Protein AF-A0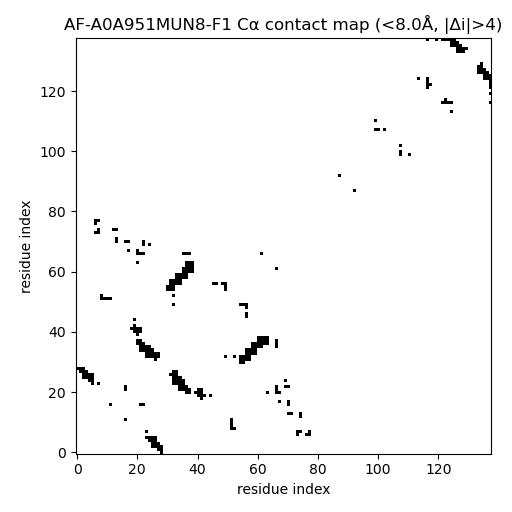A951MUN8-F1 (afdb_monomer)

Structure (mmCIF, N/CA/C/O backbone):
data_AF-A0A951MUN8-F1
#
_entry.id   AF-A0A951MUN8-F1
#
loop_
_atom_site.group_PDB
_atom_site.id
_atom_site.type_symbol
_atom_site.label_atom_id
_atom_site.label_alt_id
_atom_site.label_comp_id
_atom_site.label_asym_id
_atom_site.label_entity_id
_atom_site.label_seq_id
_atom_site.pdbx_PDB_ins_code
_atom_site.Cartn_x
_atom_site.Cartn_y
_atom_site.Cartn_z
_atom_site.occupancy
_atom_site.B_iso_or_equiv
_atom_site.auth_seq_id
_atom_site.auth_comp_id
_atom_site.auth_asym_id
_atom_site.auth_atom_id
_atom_site.pdbx_PDB_model_num
ATOM 1 N N . MET A 1 1 ? 2.718 -2.787 25.004 1.00 46.31 1 MET A N 1
ATOM 2 C CA . MET A 1 1 ? 1.721 -3.519 24.197 1.00 46.31 1 MET A CA 1
ATOM 3 C C . MET A 1 1 ? 2.191 -3.418 22.764 1.00 46.31 1 MET A C 1
ATOM 5 O O . MET A 1 1 ? 2.259 -2.310 22.251 1.00 46.31 1 MET A O 1
ATOM 9 N N . SER A 1 2 ? 2.679 -4.517 22.200 1.00 51.44 2 SER A N 1
ATOM 10 C CA . SER A 1 2 ? 3.397 -4.503 20.924 1.00 51.44 2 SER A CA 1
ATOM 11 C C . SER A 1 2 ? 2.393 -4.534 19.773 1.00 51.44 2 SER A C 1
ATOM 13 O O . SER A 1 2 ? 1.928 -5.607 19.412 1.00 51.44 2 SER A O 1
ATOM 15 N N . SER A 1 3 ? 2.014 -3.371 19.242 1.00 60.94 3 SER A N 1
ATOM 16 C CA . SER A 1 3 ? 1.305 -3.295 17.960 1.00 60.94 3 SER A CA 1
ATOM 17 C C . SER A 1 3 ? 2.307 -3.561 16.839 1.00 60.94 3 SER A C 1
ATOM 19 O O . SER A 1 3 ? 3.386 -2.965 16.821 1.00 60.94 3 SER A O 1
ATOM 21 N N . THR A 1 4 ? 1.984 -4.477 15.930 1.00 76.31 4 THR A N 1
ATOM 22 C CA . THR A 1 4 ? 2.843 -4.797 14.782 1.00 76.31 4 THR A CA 1
ATOM 23 C C . THR A 1 4 ? 2.299 -4.104 13.542 1.00 76.31 4 THR A C 1
ATOM 25 O O . THR A 1 4 ? 1.108 -4.199 13.250 1.00 76.31 4 THR A O 1
ATOM 28 N N . GLU A 1 5 ? 3.162 -3.390 12.819 1.00 80.06 5 GLU A N 1
ATOM 29 C CA . GLU A 1 5 ? 2.802 -2.810 11.524 1.00 80.06 5 GLU A CA 1
ATOM 30 C C . GLU A 1 5 ? 2.388 -3.905 10.537 1.00 80.06 5 GLU A C 1
ATOM 32 O O . GLU A 1 5 ? 2.990 -4.979 10.488 1.00 80.06 5 GLU A O 1
ATOM 37 N N . VAL A 1 6 ? 1.370 -3.613 9.732 1.00 86.38 6 VAL A N 1
ATOM 38 C CA . VAL A 1 6 ? 0.748 -4.580 8.824 1.00 86.38 6 VAL A CA 1
ATOM 39 C C . VAL A 1 6 ? 1.168 -4.284 7.378 1.00 86.38 6 VAL A C 1
ATOM 41 O O . VAL A 1 6 ? 1.137 -3.120 6.978 1.00 86.38 6 VAL A O 1
ATOM 44 N N . PRO A 1 7 ? 1.593 -5.290 6.586 1.00 87.62 7 PRO A N 1
ATOM 45 C CA . PRO A 1 7 ? 1.862 -5.103 5.161 1.00 87.62 7 PRO A CA 1
ATOM 46 C C . PRO A 1 7 ? 0.562 -4.917 4.362 1.00 87.62 7 PRO A C 1
ATOM 48 O O . PRO A 1 7 ? -0.529 -5.244 4.831 1.00 87.62 7 PRO A O 1
ATOM 51 N N . LEU A 1 8 ? 0.665 -4.405 3.136 1.00 89.12 8 LEU A N 1
ATOM 52 C CA . LEU A 1 8 ? -0.472 -4.371 2.215 1.00 89.12 8 LEU A CA 1
ATOM 53 C C . LEU A 1 8 ? -0.840 -5.813 1.826 1.00 89.12 8 LEU A C 1
ATOM 55 O O . LEU A 1 8 ? 0.044 -6.567 1.423 1.00 89.12 8 LEU A O 1
ATOM 59 N N . ALA A 1 9 ? -2.104 -6.210 2.002 1.00 86.00 9 ALA A N 1
ATOM 60 C CA . ALA A 1 9 ? -2.554 -7.557 1.644 1.00 86.00 9 ALA A CA 1
ATOM 61 C C . ALA A 1 9 ? -2.578 -7.753 0.119 1.00 86.00 9 ALA A C 1
ATOM 63 O O . ALA A 1 9 ? -2.809 -6.804 -0.634 1.00 86.00 9 ALA A O 1
ATOM 64 N N . GLU A 1 10 ? -2.371 -8.992 -0.331 1.00 78.06 10 GLU A N 1
ATOM 65 C CA . GLU A 1 10 ? -2.492 -9.341 -1.748 1.00 78.06 10 GLU A CA 1
ATOM 66 C C . GLU A 1 10 ? -3.898 -9.015 -2.273 1.00 78.06 10 GLU A C 1
ATOM 68 O O . GLU A 1 10 ? -4.905 -9.299 -1.627 1.00 78.06 10 GLU A O 1
ATOM 73 N N . GLY A 1 11 ? -3.963 -8.395 -3.453 1.00 78.12 11 GLY A N 1
ATOM 74 C CA . GLY A 1 11 ? -5.220 -7.980 -4.083 1.00 78.12 11 GLY A CA 1
ATOM 75 C C . GLY A 1 11 ? -5.749 -6.609 -3.648 1.00 78.12 11 GLY A C 1
ATOM 76 O O . GLY A 1 11 ? -6.656 -6.095 -4.300 1.00 78.12 11 GLY A O 1
ATOM 77 N N . LEU A 1 12 ? -5.173 -5.974 -2.619 1.00 87.25 12 LEU A N 1
ATOM 78 C CA . LEU A 1 12 ? -5.480 -4.582 -2.275 1.00 87.25 12 LEU A CA 1
ATOM 79 C C . LEU A 1 12 ? -4.548 -3.614 -3.005 1.00 87.25 12 LEU A C 1
ATOM 81 O O . LEU A 1 12 ? -3.341 -3.833 -3.090 1.00 87.25 12 LEU A O 1
ATOM 85 N N . THR A 1 13 ? -5.107 -2.503 -3.486 1.00 90.19 13 THR A N 1
ATOM 86 C CA . THR A 1 13 ? -4.352 -1.448 -4.171 1.00 90.19 13 THR A CA 1
ATOM 87 C C . THR A 1 13 ? -4.427 -0.121 -3.428 1.00 90.19 13 THR A C 1
ATOM 89 O O . THR A 1 13 ? -5.327 0.125 -2.619 1.00 90.19 13 THR A O 1
ATOM 92 N N . ARG A 1 14 ? -3.488 0.777 -3.734 1.00 91.94 14 ARG A N 1
ATOM 93 C CA . ARG A 1 14 ? -3.485 2.149 -3.215 1.00 91.94 14 ARG A CA 1
ATOM 94 C C . ARG A 1 14 ? -4.773 2.889 -3.585 1.00 91.94 14 ARG A C 1
ATOM 96 O O . ARG A 1 14 ? -5.342 3.597 -2.758 1.00 91.94 14 ARG A O 1
ATOM 103 N N . GLU A 1 15 ? -5.251 2.703 -4.811 1.00 91.38 15 GLU A N 1
ATOM 104 C CA . GLU A 1 15 ? -6.471 3.319 -5.335 1.00 91.38 15 GLU A CA 1
ATOM 105 C C . GLU A 1 15 ? -7.704 2.868 -4.551 1.00 91.38 15 GLU A C 1
ATOM 107 O O . GLU A 1 15 ? -8.549 3.700 -4.224 1.00 91.38 15 GLU A O 1
ATOM 112 N N . PHE A 1 16 ? -7.783 1.580 -4.198 1.00 92.25 16 PHE A N 1
ATOM 113 C CA . PHE A 1 16 ? -8.861 1.045 -3.368 1.00 92.25 16 PHE A CA 1
ATOM 114 C C . PHE A 1 16 ? -8.904 1.734 -1.999 1.00 92.25 16 PHE A C 1
ATOM 116 O O . PHE A 1 16 ? -9.965 2.194 -1.573 1.00 92.25 16 PHE A O 1
ATOM 123 N N . LEU A 1 17 ? -7.749 1.862 -1.335 1.00 94.50 17 LEU A N 1
ATOM 124 C CA . LEU A 1 17 ? -7.648 2.504 -0.021 1.00 94.50 17 LEU A CA 1
ATOM 125 C C . LEU A 1 17 ? -8.030 3.991 -0.074 1.00 94.50 17 LEU A C 1
ATOM 127 O O . LEU A 1 17 ? -8.739 4.482 0.806 1.00 94.50 17 LEU A O 1
ATOM 131 N N . LEU A 1 18 ? -7.610 4.707 -1.123 1.00 94.00 18 LEU A N 1
ATOM 132 C CA . LEU A 1 18 ? -7.962 6.117 -1.322 1.00 94.00 18 LEU A CA 1
ATOM 133 C C . LEU A 1 18 ? -9.446 6.316 -1.630 1.00 94.00 18 LEU A C 1
ATOM 135 O O . LEU A 1 18 ? -10.054 7.248 -1.104 1.00 94.00 18 LEU A O 1
ATOM 139 N N . HIS A 1 19 ? -10.030 5.449 -2.460 1.00 93.25 19 HIS A N 1
ATOM 140 C CA . HIS A 1 19 ? -11.443 5.518 -2.822 1.00 93.25 19 HIS A CA 1
ATOM 141 C C . HIS A 1 19 ? -12.344 5.362 -1.594 1.00 93.25 19 HIS A C 1
ATOM 143 O O . HIS A 1 19 ? -13.233 6.183 -1.372 1.00 93.25 19 HIS A O 1
ATOM 149 N N . HIS A 1 20 ? -12.066 4.355 -0.763 1.00 94.44 20 HIS A N 1
ATOM 150 C CA . HIS A 1 20 ? -12.860 4.068 0.433 1.00 94.44 20 HIS A CA 1
ATOM 151 C C . HIS A 1 20 ? -12.436 4.898 1.651 1.00 94.44 20 HIS A C 1
ATOM 153 O O . HIS A 1 20 ? -13.158 4.954 2.645 1.00 94.44 20 HIS A O 1
ATOM 159 N N . ARG A 1 21 ? -11.294 5.592 1.563 1.00 95.94 21 ARG A N 1
ATOM 160 C CA . ARG A 1 21 ? -10.686 6.394 2.637 1.00 95.94 21 ARG A CA 1
ATOM 161 C C . ARG A 1 21 ? -10.442 5.584 3.912 1.00 95.94 21 ARG A C 1
ATOM 163 O O . ARG A 1 21 ? -10.682 6.056 5.028 1.00 95.94 21 ARG A O 1
ATOM 170 N N . LEU A 1 22 ? -9.949 4.365 3.716 1.00 96.50 22 LEU A N 1
ATOM 171 C CA . LEU A 1 22 ? -9.606 3.404 4.758 1.00 96.50 22 LEU A CA 1
ATOM 172 C C . LEU A 1 22 ? -8.129 3.031 4.641 1.00 96.50 22 LEU A C 1
ATOM 174 O O . LEU A 1 22 ? -7.613 2.878 3.539 1.00 96.50 22 LEU A O 1
ATOM 178 N N . CYS A 1 23 ? -7.446 2.847 5.769 1.00 96.44 23 CYS A N 1
ATOM 179 C CA . CYS A 1 23 ? -6.060 2.388 5.784 1.00 96.44 23 CYS A CA 1
ATOM 180 C C . CYS A 1 23 ? -5.811 1.363 6.898 1.00 96.44 23 CYS A C 1
ATOM 182 O O . CYS A 1 23 ? -5.960 1.705 8.074 1.00 96.44 23 CYS A O 1
ATOM 184 N N . PRO A 1 24 ? -5.356 0.141 6.575 1.00 94.75 24 PRO A N 1
ATOM 185 C CA . PRO A 1 24 ? -4.800 -0.786 7.556 1.00 94.75 24 PRO A CA 1
ATOM 186 C C . PRO A 1 24 ? -3.624 -0.133 8.286 1.00 94.75 24 PRO A C 1
ATOM 188 O O . PRO A 1 24 ? -2.699 0.373 7.649 1.00 94.75 24 PRO A O 1
ATOM 191 N N . ARG A 1 25 ? -3.667 -0.102 9.620 1.00 92.75 25 ARG A N 1
ATOM 192 C CA . ARG A 1 25 ? -2.658 0.586 10.436 1.00 92.75 25 ARG A CA 1
ATOM 193 C C . ARG A 1 25 ? -1.740 -0.392 11.151 1.00 92.75 25 ARG A C 1
ATOM 195 O O . ARG A 1 25 ? -0.522 -0.309 11.026 1.00 92.75 25 ARG A O 1
ATOM 202 N N . GLU A 1 26 ? -2.324 -1.289 11.932 1.00 92.62 26 GLU A N 1
ATOM 203 C CA . GLU A 1 26 ? -1.579 -2.200 12.795 1.00 92.62 26 GLU A CA 1
ATOM 204 C C . GLU A 1 26 ? -2.422 -3.413 13.179 1.00 92.62 26 GLU A C 1
ATOM 206 O O . GLU A 1 26 ? -3.654 -3.367 13.170 1.00 92.62 26 GLU A O 1
ATOM 211 N N . LEU A 1 27 ? -1.738 -4.487 13.562 1.00 92.44 27 LEU A N 1
ATOM 212 C CA . LEU A 1 27 ? -2.344 -5.649 14.185 1.00 92.44 27 LEU A CA 1
ATOM 213 C C . LEU A 1 27 ? -2.232 -5.491 15.700 1.00 92.44 27 LEU A C 1
ATOM 215 O O . LEU A 1 27 ? -1.131 -5.334 16.242 1.00 92.44 27 LEU A O 1
ATOM 219 N N . ALA A 1 28 ? -3.376 -5.516 16.375 1.00 91.12 28 ALA A N 1
ATOM 220 C CA . ALA A 1 28 ? -3.436 -5.517 17.824 1.00 91.12 28 ALA A CA 1
ATOM 221 C C . ALA A 1 28 ? -3.005 -6.882 18.394 1.00 91.12 28 ALA A C 1
ATOM 223 O O . ALA A 1 28 ? -2.960 -7.897 17.697 1.00 91.12 28 ALA A O 1
ATOM 224 N N . ALA A 1 29 ? -2.667 -6.910 19.685 1.00 88.25 29 ALA A N 1
ATOM 225 C CA . ALA A 1 29 ? -2.145 -8.107 20.353 1.00 88.25 29 ALA A CA 1
ATOM 226 C C . ALA A 1 29 ? -3.155 -9.271 20.422 1.00 88.25 29 ALA A C 1
ATOM 228 O O . ALA A 1 29 ? -2.758 -10.423 20.567 1.00 88.25 29 ALA A O 1
ATOM 229 N N . ASP A 1 30 ? -4.448 -8.968 20.319 1.00 88.75 30 ASP A N 1
ATOM 230 C CA . ASP A 1 30 ? -5.557 -9.922 20.231 1.00 88.75 30 ASP A CA 1
ATOM 231 C C . ASP A 1 30 ? -5.772 -10.467 18.804 1.00 88.75 30 ASP A C 1
ATOM 233 O O . ASP A 1 30 ? -6.604 -11.346 18.595 1.00 88.75 30 ASP A O 1
ATOM 237 N N . GLY A 1 31 ? -5.010 -9.974 17.821 1.00 89.06 31 GLY A N 1
ATOM 238 C CA . GLY A 1 31 ? -5.134 -10.345 16.416 1.00 89.06 31 GLY A CA 1
ATOM 239 C C . GLY A 1 31 ? -6.158 -9.521 15.636 1.00 89.06 31 GLY A C 1
ATOM 240 O O . GLY A 1 31 ? -6.418 -9.860 14.483 1.00 89.06 31 GLY A O 1
ATOM 241 N N . THR A 1 32 ? -6.717 -8.459 16.216 1.00 93.88 32 THR A N 1
ATOM 242 C CA . THR A 1 32 ? -7.645 -7.553 15.526 1.00 93.88 32 THR A CA 1
ATOM 243 C C . THR A 1 32 ? -6.883 -6.577 14.626 1.00 93.88 32 THR A C 1
ATOM 245 O O . THR A 1 32 ? -5.897 -5.965 15.049 1.00 93.88 32 THR A O 1
ATOM 248 N N . LEU A 1 33 ? -7.326 -6.413 13.377 1.00 95.31 33 LEU A N 1
ATOM 249 C CA . LEU A 1 33 ? -6.778 -5.424 12.451 1.00 95.31 33 LEU A CA 1
ATOM 250 C C . LEU A 1 33 ? -7.370 -4.047 12.756 1.00 95.31 33 LEU A C 1
ATOM 252 O O . LEU A 1 33 ? -8.571 -3.834 12.603 1.00 95.31 33 LEU A O 1
ATOM 256 N N . ARG A 1 34 ? -6.523 -3.089 13.131 1.00 96.06 34 ARG A N 1
ATOM 257 C CA . ARG A 1 34 ? -6.936 -1.691 13.281 1.00 96.06 34 ARG A CA 1
ATOM 258 C C . ARG A 1 34 ? -6.866 -0.984 11.939 1.00 96.06 34 ARG A C 1
ATOM 260 O O . ARG A 1 34 ? -5.805 -0.941 11.312 1.00 96.06 34 ARG A O 1
ATOM 267 N N . VAL A 1 35 ? -7.986 -0.408 11.525 1.00 96.56 35 VAL A N 1
ATOM 268 C CA . VAL A 1 35 ? -8.127 0.329 10.268 1.00 96.56 35 VAL A CA 1
ATOM 269 C C . VAL A 1 35 ? -8.447 1.782 10.585 1.00 96.56 35 VAL A C 1
ATOM 271 O O . VAL A 1 35 ? -9.426 2.074 11.260 1.00 96.56 35 VAL A O 1
ATOM 274 N N . ALA A 1 36 ? -7.623 2.699 10.094 1.00 96.44 36 ALA A N 1
ATOM 275 C CA . ALA A 1 36 ? -7.898 4.125 10.158 1.00 96.44 36 ALA A CA 1
ATOM 276 C C . ALA A 1 36 ? -8.945 4.499 9.101 1.00 96.44 36 ALA A C 1
ATOM 278 O O . ALA A 1 36 ? -8.788 4.141 7.933 1.00 96.44 36 ALA A O 1
ATOM 279 N N . ALA A 1 37 ? -9.978 5.237 9.498 1.00 97.19 37 ALA A N 1
ATOM 280 C CA . ALA A 1 37 ? -11.021 5.742 8.613 1.00 97.19 37 ALA A CA 1
ATOM 281 C C . ALA A 1 37 ? -11.087 7.265 8.657 1.00 97.19 37 ALA A C 1
ATOM 283 O O . ALA A 1 37 ? -11.120 7.861 9.735 1.00 97.19 37 ALA A O 1
ATOM 284 N N . ALA A 1 38 ? -11.127 7.888 7.481 1.00 96.00 38 ALA A N 1
ATOM 285 C CA . ALA A 1 38 ? -11.336 9.323 7.371 1.00 96.00 38 ALA A CA 1
ATOM 286 C C . ALA A 1 38 ? -12.816 9.687 7.550 1.00 96.00 38 ALA A C 1
ATOM 288 O O . ALA A 1 38 ? -13.708 8.841 7.467 1.00 96.00 38 ALA A O 1
ATOM 289 N N . ASP A 1 39 ? -13.090 10.980 7.708 1.00 90.81 39 ASP A N 1
ATOM 290 C CA . ASP A 1 39 ? -14.460 11.476 7.616 1.00 90.81 39 ASP A CA 1
ATOM 291 C C . ASP A 1 39 ? -15.051 11.220 6.211 1.00 90.81 39 ASP A C 1
ATOM 293 O O . ASP A 1 39 ? -14.400 11.433 5.175 1.00 90.81 39 ASP A O 1
ATOM 297 N 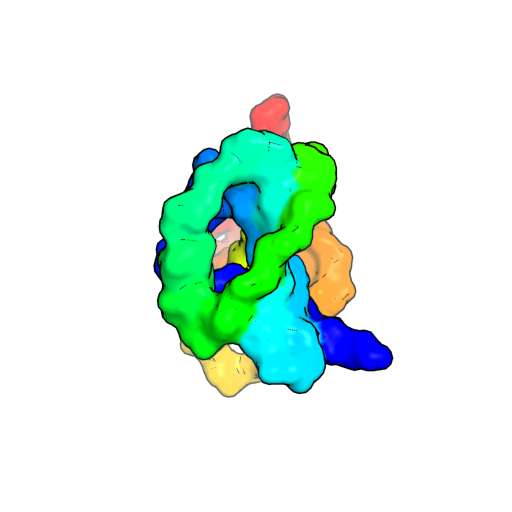N . GLY A 1 40 ? -16.285 10.713 6.182 1.00 88.81 40 GLY A N 1
ATOM 298 C CA . GLY A 1 40 ? -16.950 10.234 4.969 1.00 88.81 40 GLY A CA 1
ATOM 299 C C . GLY A 1 40 ? -16.347 8.964 4.351 1.00 88.81 40 GLY A C 1
ATOM 300 O O . GLY A 1 40 ? -16.493 8.770 3.146 1.00 88.81 40 GLY A O 1
ATOM 301 N N . ALA A 1 41 ? -15.643 8.132 5.128 1.00 92.88 41 ALA A N 1
ATOM 302 C CA . ALA A 1 41 ? -15.165 6.830 4.662 1.00 92.88 41 ALA A CA 1
AT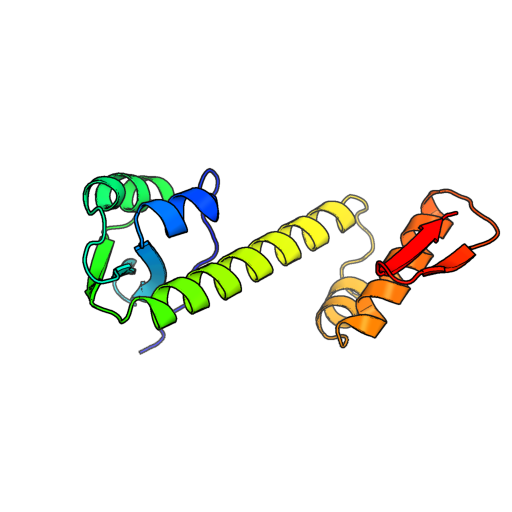OM 303 C C . ALA A 1 41 ? -16.317 5.915 4.211 1.00 92.88 41 ALA A C 1
ATOM 305 O O . ALA A 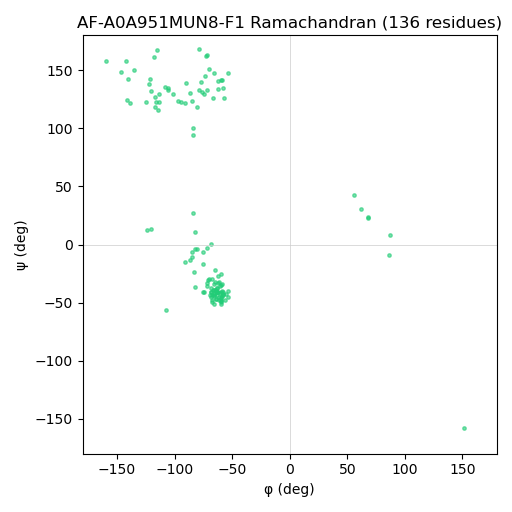1 41 ? -17.382 5.871 4.833 1.00 92.88 41 ALA A O 1
ATOM 306 N N . LEU A 1 42 ? -16.074 5.163 3.138 1.00 90.19 42 LEU A N 1
ATOM 307 C CA . LEU A 1 42 ? -16.995 4.153 2.627 1.00 90.19 42 LEU A CA 1
ATOM 308 C C . LEU A 1 42 ? -16.753 2.858 3.412 1.00 90.19 42 LEU A C 1
ATOM 310 O O . LEU A 1 42 ? -15.759 2.164 3.208 1.00 90.19 42 LEU A O 1
ATOM 314 N N . LEU A 1 43 ? -17.613 2.593 4.400 1.00 90.88 43 LEU A N 1
ATOM 315 C CA . LEU A 1 43 ? -17.438 1.482 5.346 1.00 90.88 43 LEU A CA 1
ATOM 316 C C . LEU A 1 43 ? -17.877 0.116 4.794 1.00 90.88 43 LEU A C 1
ATOM 318 O O . LEU A 1 43 ? -17.698 -0.891 5.470 1.00 90.88 43 LEU A O 1
ATOM 322 N N . ASP A 1 44 ? -18.429 0.065 3.586 1.00 90.62 44 ASP A N 1
ATOM 323 C CA . ASP A 1 44 ? -18.728 -1.176 2.863 1.00 90.62 44 ASP A CA 1
ATOM 324 C C . ASP A 1 44 ? -17.463 -2.001 2.573 1.00 90.62 44 ASP A C 1
ATOM 326 O O . ASP A 1 44 ? -17.492 -3.223 2.677 1.00 90.62 44 ASP A O 1
ATOM 330 N N . ALA A 1 45 ? -16.323 -1.342 2.356 1.00 90.19 45 ALA A N 1
ATOM 331 C CA . ALA A 1 45 ? -15.020 -1.992 2.192 1.00 90.19 45 ALA A CA 1
ATOM 332 C C . ALA A 1 45 ? -14.421 -2.591 3.483 1.00 90.19 45 ALA A C 1
ATOM 334 O O . ALA A 1 45 ? -13.340 -3.183 3.446 1.00 90.19 45 ALA A O 1
ATOM 335 N N . VAL A 1 46 ? -15.067 -2.446 4.647 1.00 92.69 46 VAL A N 1
ATOM 336 C CA . VAL A 1 46 ? -14.563 -3.033 5.905 1.00 92.69 46 VAL A CA 1
ATOM 337 C C . VAL A 1 46 ? -14.582 -4.561 5.849 1.00 92.69 46 VAL A C 1
ATOM 339 O O . VAL A 1 46 ? -13.629 -5.190 6.314 1.00 92.69 46 VAL A O 1
ATOM 342 N N . ASP A 1 47 ? -15.615 -5.151 5.248 1.00 90.25 47 ASP A N 1
ATOM 343 C CA . ASP A 1 47 ? -15.717 -6.605 5.088 1.00 90.25 47 ASP A CA 1
ATOM 344 C C . ASP A 1 47 ? -14.664 -7.133 4.103 1.00 90.25 47 ASP A C 1
ATOM 346 O O . ASP A 1 47 ? -14.044 -8.167 4.359 1.00 90.25 47 ASP A O 1
ATOM 350 N N . ASP A 1 48 ? -14.377 -6.382 3.036 1.00 91.38 48 ASP A N 1
ATOM 351 C CA . ASP A 1 48 ? -13.303 -6.703 2.091 1.00 91.38 48 ASP A CA 1
ATOM 352 C C . ASP A 1 48 ? -11.929 -6.674 2.773 1.00 91.38 48 ASP A C 1
ATOM 354 O O . ASP A 1 48 ? -11.102 -7.560 2.553 1.00 91.38 48 ASP A O 1
ATOM 358 N N . LEU A 1 49 ? -11.687 -5.697 3.657 1.00 92.50 49 LEU A N 1
ATOM 359 C CA . LEU A 1 49 ? -10.469 -5.644 4.470 1.00 92.50 49 LEU A CA 1
ATOM 360 C C . LEU A 1 49 ? -10.402 -6.818 5.455 1.00 92.50 49 LEU A C 1
ATOM 362 O O . LEU A 1 49 ? -9.347 -7.435 5.602 1.00 92.50 49 LEU A O 1
ATOM 366 N N . ALA A 1 50 ? -11.509 -7.167 6.111 1.00 91.88 50 ALA A N 1
ATOM 367 C CA . ALA A 1 50 ? -11.555 -8.318 7.009 1.00 91.88 50 ALA A CA 1
ATOM 368 C C . ALA A 1 50 ? -11.238 -9.625 6.268 1.00 91.88 50 ALA A C 1
ATOM 370 O O . ALA A 1 50 ? -10.467 -10.450 6.767 1.00 91.88 50 ALA A O 1
ATOM 371 N N . TYR A 1 51 ? -11.782 -9.781 5.060 1.00 90.06 51 TYR A N 1
ATOM 372 C CA . TYR A 1 51 ? -11.529 -10.919 4.186 1.00 90.06 51 TYR A CA 1
ATOM 373 C C . TYR A 1 51 ? -10.073 -10.962 3.704 1.00 90.06 51 TYR A C 1
ATOM 375 O O . TYR A 1 51 ? -9.404 -11.976 3.891 1.00 90.06 51 TYR A O 1
ATOM 383 N N . ALA A 1 52 ? -9.554 -9.855 3.162 1.00 89.81 52 ALA A N 1
ATOM 384 C CA . ALA A 1 52 ? -8.193 -9.767 2.627 1.00 89.81 52 ALA A CA 1
ATOM 385 C C . ALA A 1 52 ? -7.118 -10.039 3.691 1.00 89.81 52 ALA A C 1
ATOM 387 O O . ALA A 1 52 ? -6.094 -10.656 3.406 1.00 89.81 52 ALA A O 1
ATOM 388 N N . TYR A 1 53 ? -7.353 -9.605 4.932 1.00 89.69 53 TYR A N 1
ATOM 389 C CA . TYR A 1 53 ? -6.424 -9.831 6.037 1.00 89.69 53 TYR A CA 1
ATOM 390 C C . TYR A 1 53 ? -6.702 -11.117 6.824 1.00 89.69 53 TYR A C 1
ATOM 392 O O . TYR A 1 53 ? -5.840 -11.552 7.590 1.00 89.69 53 TYR A O 1
ATOM 400 N N . GLY A 1 54 ? -7.878 -11.734 6.664 1.00 91.56 54 GLY A N 1
ATOM 401 C CA . GLY A 1 54 ? -8.305 -12.903 7.437 1.00 91.56 54 GLY A CA 1
ATOM 402 C C . GLY A 1 54 ? -8.421 -12.619 8.939 1.00 91.56 54 GLY A C 1
ATOM 403 O O . GLY A 1 54 ? -8.136 -13.490 9.764 1.00 91.56 54 GLY A O 1
ATOM 404 N N . ARG A 1 55 ? -8.760 -11.379 9.311 1.00 92.88 55 ARG A N 1
ATOM 405 C CA . ARG A 1 55 ? -8.788 -10.893 10.701 1.00 92.88 55 ARG A CA 1
ATOM 406 C C . ARG A 1 55 ? -10.061 -10.088 10.962 1.00 92.88 55 ARG A C 1
ATOM 408 O O . ARG A 1 55 ? -10.544 -9.421 10.050 1.00 92.88 55 ARG A O 1
ATOM 415 N N . PRO A 1 56 ? -10.572 -10.073 12.206 1.00 93.25 56 PRO A N 1
ATOM 416 C CA . PRO A 1 56 ? -11.600 -9.110 12.579 1.00 93.25 56 PRO A CA 1
ATOM 417 C C . PRO A 1 56 ? -11.044 -7.687 12.460 1.00 93.25 56 PRO A C 1
ATOM 419 O O . PRO A 1 56 ? -9.886 -7.441 12.806 1.00 93.25 56 PRO A O 1
ATOM 422 N N . VAL A 1 57 ? -11.868 -6.759 11.976 1.00 95.81 57 VAL A N 1
ATOM 423 C CA . VAL A 1 57 ? -11.485 -5.360 11.760 1.00 95.81 57 VAL A CA 1
ATOM 424 C C . VAL A 1 57 ? -12.101 -4.468 12.827 1.00 95.81 57 VAL A C 1
ATOM 426 O O . VAL A 1 57 ? -13.291 -4.557 13.124 1.00 95.81 57 VAL A O 1
ATOM 429 N N . GLN A 1 58 ? -11.289 -3.567 13.371 1.00 95.69 58 GLN A N 1
ATOM 430 C CA . GLN A 1 58 ? -11.729 -2.471 14.220 1.00 95.69 58 GLN A CA 1
ATOM 431 C C . GLN A 1 58 ? -11.397 -1.145 13.540 1.00 95.69 58 GLN A C 1
ATOM 433 O O . GLN A 1 58 ? -10.230 -0.830 13.300 1.00 95.69 58 GLN A O 1
ATOM 438 N N . VAL A 1 59 ? -12.433 -0.363 13.243 1.00 95.69 59 VAL A N 1
ATOM 439 C CA . VAL A 1 59 ? -12.289 0.941 12.595 1.00 95.69 59 VAL A CA 1
ATOM 440 C C . VAL A 1 59 ? -12.053 2.030 13.642 1.00 95.69 59 VAL A C 1
ATOM 442 O O . VAL A 1 59 ? -12.793 2.134 14.621 1.00 95.69 59 VAL A O 1
ATOM 445 N N . GLU A 1 60 ? -11.034 2.855 13.423 1.00 95.06 60 GLU A N 1
ATOM 446 C CA . GLU A 1 60 ? -10.688 4.009 14.251 1.00 95.06 60 GLU A CA 1
ATOM 447 C C . GLU A 1 60 ? -10.809 5.296 13.417 1.00 95.06 60 GLU A C 1
ATOM 449 O O . GLU A 1 60 ? -10.210 5.379 12.341 1.00 95.06 60 GLU A O 1
ATOM 454 N N . PRO A 1 61 ? -11.561 6.311 13.878 1.00 95.31 61 PRO A N 1
ATOM 455 C CA . PRO A 1 61 ? -11.685 7.573 13.160 1.00 95.31 61 PRO A CA 1
ATOM 456 C C . PRO A 1 61 ? -10.385 8.381 13.249 1.00 95.31 61 PRO A C 1
ATOM 458 O O . PRO A 1 61 ? -9.815 8.556 14.327 1.00 95.31 61 PRO A O 1
ATOM 461 N N . VAL A 1 62 ? -9.929 8.892 12.108 1.00 95.00 62 VAL A N 1
ATOM 462 C CA . VAL A 1 62 ? -8.669 9.626 11.941 1.00 95.00 62 VAL A CA 1
ATOM 463 C C . VAL A 1 62 ? -8.883 10.771 10.938 1.00 95.00 62 VAL A C 1
ATOM 465 O O . VAL A 1 62 ? -9.824 10.749 10.144 1.00 95.00 62 VAL A O 1
ATOM 468 N N . SER A 1 63 ? -8.043 11.811 10.956 1.00 95.19 63 SER A N 1
ATOM 469 C CA . SER A 1 63 ? -8.163 12.890 9.968 1.00 95.19 63 SER A CA 1
ATOM 470 C C . SER A 1 63 ? -7.867 12.394 8.544 1.00 95.19 63 SER A C 1
ATOM 472 O O . SER A 1 63 ? -7.012 11.533 8.338 1.00 95.19 63 SER A O 1
ATOM 474 N N . ALA A 1 64 ? -8.531 12.968 7.533 1.00 93.06 64 ALA A N 1
ATOM 475 C CA . ALA A 1 64 ? -8.315 12.581 6.132 1.00 93.06 64 ALA A CA 1
ATOM 476 C C . ALA A 1 64 ? -6.839 12.700 5.709 1.00 93.06 64 ALA A C 1
ATOM 478 O O . ALA A 1 64 ? -6.281 11.778 5.119 1.00 93.06 64 ALA A O 1
ATOM 479 N N . ALA A 1 65 ? -6.173 13.786 6.117 1.00 94.38 65 ALA A N 1
ATOM 480 C CA . ALA A 1 65 ? -4.755 14.005 5.841 1.00 94.38 65 ALA A CA 1
ATOM 481 C C . ALA A 1 65 ? -3.846 12.940 6.480 1.00 94.38 65 ALA A C 1
ATOM 483 O O . ALA A 1 65 ? -2.792 12.610 5.940 1.00 94.38 65 ALA A O 1
ATOM 484 N N . GLU A 1 66 ? -4.210 12.409 7.646 1.00 95.00 66 GLU A N 1
ATOM 485 C CA . GLU A 1 66 ? -3.471 11.313 8.271 1.00 95.00 66 GLU A CA 1
ATOM 486 C C . GLU A 1 66 ? -3.719 9.981 7.563 1.00 95.00 66 GLU A C 1
ATOM 488 O O . GLU A 1 66 ? -2.752 9.255 7.345 1.00 95.00 66 GLU A O 1
ATOM 493 N N . VAL A 1 67 ? -4.956 9.681 7.153 1.00 95.88 67 VAL A N 1
ATOM 494 C CA . VAL A 1 67 ? -5.266 8.469 6.375 1.00 95.88 67 VAL A CA 1
ATOM 495 C C . VAL A 1 67 ? -4.493 8.459 5.059 1.00 95.88 67 VAL A C 1
ATOM 497 O O . VAL A 1 67 ? -3.801 7.486 4.774 1.00 95.88 67 VAL A O 1
ATOM 500 N N . GLU A 1 68 ? -4.505 9.560 4.304 1.00 94.56 68 GLU A N 1
ATOM 501 C CA . GLU A 1 68 ? -3.739 9.687 3.056 1.00 94.56 68 GLU A CA 1
ATOM 502 C C . GLU A 1 68 ? -2.235 9.466 3.279 1.00 94.56 68 GLU A C 1
ATOM 504 O O . GLU A 1 68 ? -1.594 8.716 2.542 1.00 94.56 68 GLU A O 1
ATOM 509 N N . ARG A 1 69 ? -1.666 10.043 4.348 1.00 95.06 69 ARG A N 1
ATOM 510 C CA . ARG A 1 69 ? -0.261 9.804 4.719 1.00 95.06 69 ARG A CA 1
ATOM 511 C C . ARG A 1 69 ? 0.008 8.349 5.090 1.00 95.06 69 ARG A C 1
ATOM 513 O O . ARG A 1 69 ? 1.103 7.859 4.828 1.00 95.06 69 ARG A O 1
ATOM 520 N N . MET A 1 70 ? -0.921 7.669 5.760 1.00 94.94 70 MET A N 1
ATOM 521 C CA . MET A 1 70 ? -0.765 6.250 6.097 1.00 94.94 70 MET A CA 1
ATOM 522 C C . MET A 1 70 ? -0.800 5.379 4.840 1.00 94.94 70 MET A C 1
ATOM 524 O O . MET A 1 70 ? 0.075 4.527 4.692 1.00 94.94 70 MET A O 1
ATOM 528 N N . ILE A 1 71 ? -1.727 5.653 3.919 1.00 95.00 71 ILE A N 1
ATOM 529 C CA . ILE A 1 71 ? -1.841 4.955 2.632 1.00 95.00 71 ILE A CA 1
ATOM 530 C C . ILE A 1 71 ? -0.558 5.116 1.821 1.00 95.00 71 ILE A C 1
ATOM 532 O O . ILE A 1 71 ? -0.038 4.131 1.298 1.00 95.00 71 ILE A O 1
ATOM 536 N N . GLU A 1 72 ? -0.013 6.331 1.759 1.00 93.31 72 GLU A N 1
ATOM 537 C CA . GLU A 1 72 ? 1.236 6.600 1.048 1.00 93.31 72 GLU A CA 1
ATOM 538 C C . GLU A 1 72 ? 2.388 5.765 1.620 1.00 93.31 72 GLU A C 1
ATOM 540 O O . GLU A 1 72 ? 3.032 5.010 0.895 1.00 93.31 72 GLU A O 1
ATOM 545 N N . ARG A 1 73 ? 2.589 5.796 2.946 1.00 91.69 73 ARG A N 1
ATOM 546 C CA . ARG A 1 73 ? 3.643 4.995 3.594 1.00 91.69 73 ARG A CA 1
ATOM 547 C C . ARG A 1 73 ? 3.471 3.494 3.361 1.00 91.69 73 ARG A C 1
ATOM 549 O O . ARG A 1 73 ? 4.470 2.797 3.172 1.00 91.69 73 ARG A O 1
ATOM 556 N N . LEU A 1 74 ? 2.234 2.997 3.426 1.00 91.44 74 LEU A N 1
ATOM 557 C CA . LEU A 1 74 ? 1.918 1.584 3.227 1.00 91.44 74 LEU A CA 1
ATOM 558 C C . LEU A 1 74 ? 2.218 1.151 1.786 1.00 91.44 74 LEU A C 1
ATOM 560 O O . LEU A 1 74 ? 2.855 0.118 1.581 1.00 91.44 74 LEU A O 1
ATOM 564 N N . SER A 1 75 ? 1.839 1.977 0.811 1.00 88.19 75 SER A N 1
ATOM 565 C CA . SER A 1 75 ? 2.038 1.715 -0.619 1.00 88.19 75 SER A CA 1
ATOM 566 C C . SER A 1 75 ? 3.521 1.730 -0.989 1.00 88.19 75 SER A C 1
ATOM 568 O O . SER A 1 75 ? 4.022 0.742 -1.515 1.00 88.19 75 SER A O 1
ATOM 570 N N . THR A 1 76 ? 4.272 2.760 -0.576 1.00 87.56 76 THR A N 1
ATOM 571 C CA . THR A 1 76 ? 5.729 2.819 -0.803 1.00 87.56 76 THR A CA 1
ATOM 572 C C . THR A 1 76 ? 6.456 1.626 -0.174 1.00 87.56 76 THR A C 1
ATOM 574 O O . THR A 1 76 ? 7.475 1.153 -0.674 1.00 87.56 76 THR A O 1
ATOM 577 N N . ARG A 1 77 ? 5.979 1.122 0.972 1.00 84.56 77 ARG A N 1
ATOM 578 C CA . ARG A 1 77 ? 6.552 -0.085 1.581 1.00 84.56 77 ARG A CA 1
ATOM 579 C C . ARG A 1 77 ? 6.255 -1.330 0.748 1.00 84.56 77 ARG A C 1
ATOM 581 O O . ARG A 1 77 ? 7.161 -2.144 0.599 1.00 84.56 77 ARG A O 1
ATOM 588 N N . ALA A 1 78 ? 5.030 -1.481 0.251 1.00 80.69 78 ALA A N 1
ATOM 589 C CA . ALA A 1 78 ? 4.651 -2.602 -0.603 1.00 80.69 78 ALA A CA 1
ATOM 590 C C . ALA A 1 78 ? 5.474 -2.614 -1.900 1.00 80.69 78 ALA A C 1
ATOM 592 O O . ALA A 1 78 ? 6.056 -3.641 -2.234 1.00 80.69 78 ALA A O 1
ATOM 593 N N . GLU A 1 79 ? 5.630 -1.460 -2.550 1.00 81.00 79 GLU A N 1
ATOM 594 C CA . GLU A 1 79 ? 6.485 -1.293 -3.734 1.00 81.00 79 GLU A CA 1
ATOM 595 C C . GLU A 1 79 ? 7.930 -1.720 -3.452 1.00 81.00 79 GLU A C 1
ATOM 597 O O . GLU A 1 79 ? 8.481 -2.547 -4.173 1.00 81.00 79 GLU A O 1
ATOM 602 N N . ARG A 1 80 ? 8.516 -1.267 -2.333 1.00 76.38 80 ARG A N 1
ATOM 603 C CA . ARG A 1 80 ? 9.866 -1.691 -1.923 1.00 76.38 80 ARG A CA 1
ATOM 604 C C . ARG A 1 80 ? 9.990 -3.198 -1.694 1.00 76.38 80 ARG A C 1
ATOM 606 O O . ARG A 1 80 ? 11.058 -3.749 -1.934 1.00 76.38 80 ARG A O 1
ATOM 613 N N . LEU A 1 81 ? 8.949 -3.859 -1.186 1.00 74.12 81 LEU A N 1
ATOM 614 C CA . LEU A 1 81 ? 8.953 -5.314 -0.997 1.00 74.12 81 LEU A CA 1
ATOM 615 C C . LEU A 1 81 ? 8.863 -6.058 -2.333 1.00 74.12 81 LEU A C 1
ATOM 617 O O . LEU A 1 81 ? 9.497 -7.099 -2.482 1.00 74.12 81 LEU A O 1
ATOM 621 N N . ILE A 1 82 ? 8.118 -5.520 -3.300 1.00 70.38 82 ILE A N 1
ATOM 622 C CA . ILE A 1 82 ? 8.033 -6.073 -4.656 1.00 70.38 82 ILE A CA 1
ATOM 623 C C . ILE A 1 82 ?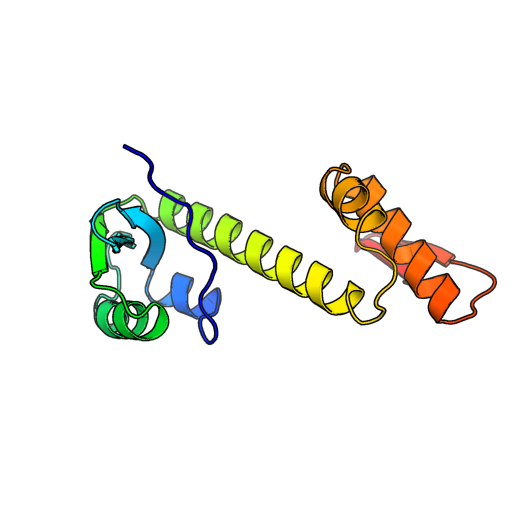 9.375 -5.913 -5.375 1.00 70.38 82 ILE A C 1
ATOM 625 O O . ILE A 1 82 ? 9.883 -6.896 -5.906 1.00 70.38 82 ILE A O 1
ATOM 629 N N . GLU A 1 83 ? 9.984 -4.723 -5.335 1.00 66.56 83 GLU A N 1
ATOM 630 C CA . GLU A 1 83 ? 11.340 -4.488 -5.859 1.00 66.56 83 GLU A CA 1
ATOM 631 C C . GLU A 1 83 ? 12.338 -5.479 -5.253 1.00 66.56 83 GLU A C 1
ATOM 633 O O . GLU A 1 83 ? 13.118 -6.103 -5.968 1.00 66.56 83 GLU A O 1
ATOM 638 N N . LEU A 1 84 ? 12.267 -5.685 -3.934 1.00 59.94 84 LEU A N 1
ATOM 639 C CA . LEU A 1 84 ? 13.104 -6.653 -3.240 1.00 59.94 84 LEU A CA 1
ATOM 640 C C . LEU A 1 84 ? 12.886 -8.073 -3.781 1.00 59.94 84 LEU A C 1
ATOM 642 O O . LEU A 1 84 ? 13.859 -8.744 -4.105 1.00 59.94 84 LEU A O 1
ATOM 646 N N . ALA A 1 85 ? 11.636 -8.521 -3.910 1.00 59.28 85 ALA A N 1
ATOM 647 C CA . ALA A 1 85 ? 11.300 -9.868 -4.373 1.00 59.28 85 ALA A CA 1
ATOM 648 C C . ALA A 1 85 ? 11.702 -10.129 -5.836 1.00 59.28 85 ALA A C 1
ATOM 650 O O . ALA A 1 85 ? 12.111 -11.241 -6.156 1.00 59.28 85 ALA A O 1
ATOM 651 N N . GLN A 1 86 ? 11.645 -9.123 -6.714 1.00 57.88 86 GLN A N 1
ATOM 652 C CA . GLN A 1 86 ? 12.102 -9.255 -8.106 1.00 57.88 86 GLN A CA 1
ATOM 653 C C . GLN A 1 86 ? 13.625 -9.445 -8.205 1.00 57.88 86 GLN A C 1
ATOM 655 O O . GLN A 1 86 ? 14.103 -10.152 -9.085 1.00 57.88 86 GLN A O 1
ATOM 660 N N . VAL A 1 87 ? 14.387 -8.900 -7.252 1.00 56.19 87 VAL A N 1
ATOM 661 C CA . VAL A 1 87 ? 15.844 -9.106 -7.150 1.00 56.19 87 VAL A CA 1
ATOM 662 C C . VAL A 1 87 ? 16.204 -10.501 -6.590 1.00 56.19 87 VAL A C 1
ATOM 664 O O . VAL A 1 87 ? 17.334 -10.952 -6.754 1.00 56.19 87 VAL A O 1
ATOM 667 N N . HIS A 1 88 ? 15.260 -11.215 -5.955 1.00 48.09 88 HIS A N 1
ATOM 668 C CA . HIS A 1 88 ? 15.467 -12.533 -5.318 1.00 48.09 88 HIS A CA 1
ATOM 669 C C . HIS A 1 88 ? 15.401 -13.736 -6.284 1.00 48.09 88 HIS A C 1
ATOM 671 O O . HIS A 1 88 ? 15.365 -14.877 -5.831 1.00 48.09 88 HIS A O 1
ATOM 677 N N . GLY A 1 89 ? 15.395 -13.521 -7.603 1.00 45.06 89 GLY A N 1
ATOM 678 C CA . GLY A 1 89 ? 15.394 -14.603 -8.597 1.00 45.06 89 GLY A CA 1
ATOM 679 C C . GLY A 1 89 ? 16.679 -15.444 -8.678 1.00 45.06 89 GLY A C 1
ATOM 680 O O . GLY A 1 89 ? 16.714 -16.359 -9.494 1.00 45.06 89 GLY A O 1
ATOM 681 N N . ASP A 1 90 ? 17.704 -15.166 -7.862 1.00 43.22 90 ASP A N 1
ATOM 682 C CA . ASP A 1 90 ? 18.970 -15.909 -7.856 1.00 43.22 90 ASP A CA 1
ATOM 683 C C . ASP A 1 90 ? 19.500 -16.096 -6.416 1.00 43.22 90 ASP A C 1
ATOM 685 O O . ASP A 1 90 ? 19.643 -15.142 -5.646 1.00 43.22 90 ASP A O 1
ATOM 689 N N . ASP A 1 91 ? 19.729 -17.353 -6.034 1.00 45.66 91 ASP A N 1
ATOM 690 C CA . ASP A 1 91 ? 19.712 -17.882 -4.655 1.00 45.66 91 ASP A CA 1
ATOM 691 C C . ASP A 1 91 ? 21.033 -17.688 -3.861 1.00 45.66 91 ASP A C 1
ATOM 693 O O . ASP A 1 91 ? 21.327 -18.454 -2.948 1.00 45.66 91 ASP A O 1
ATOM 697 N N . ASP A 1 92 ? 21.845 -16.666 -4.177 1.00 43.91 92 ASP A N 1
ATOM 698 C CA . ASP A 1 92 ? 23.207 -16.504 -3.606 1.00 43.91 92 ASP A CA 1
ATOM 699 C C . ASP A 1 92 ? 23.467 -15.150 -2.889 1.00 43.91 92 ASP A C 1
ATOM 701 O O . ASP A 1 92 ? 24.600 -14.803 -2.555 1.00 43.91 92 ASP A O 1
ATOM 705 N N . LEU A 1 93 ? 22.422 -14.352 -2.609 1.00 48.03 93 LEU A N 1
ATOM 706 C CA . LEU A 1 93 ? 22.556 -12.912 -2.277 1.00 48.03 93 LEU A CA 1
ATOM 707 C C . LEU A 1 93 ? 22.030 -12.461 -0.904 1.00 48.03 93 LEU A C 1
ATOM 709 O O . LEU A 1 93 ? 21.899 -11.263 -0.649 1.00 48.03 93 LEU A O 1
ATOM 713 N N . ALA A 1 94 ? 21.731 -13.373 0.020 1.00 48.56 94 ALA A N 1
ATOM 714 C CA . ALA A 1 94 ? 21.069 -13.017 1.284 1.00 48.56 94 ALA A CA 1
ATOM 715 C C . ALA A 1 94 ? 21.852 -12.010 2.169 1.00 48.56 94 ALA A C 1
ATOM 717 O O . ALA A 1 94 ? 21.246 -11.284 2.962 1.00 48.56 94 ALA A O 1
ATOM 718 N N . THR A 1 95 ? 23.181 -11.934 2.034 1.00 50.25 95 THR A N 1
ATOM 719 C CA . THR A 1 95 ? 24.029 -11.000 2.803 1.00 50.25 95 THR A CA 1
ATOM 720 C C . THR A 1 95 ? 24.053 -9.593 2.190 1.00 50.25 95 THR A C 1
ATOM 722 O O . THR A 1 95 ? 23.990 -8.613 2.927 1.00 50.25 95 THR A O 1
ATOM 725 N N . ASP A 1 96 ? 24.042 -9.482 0.858 1.00 57.34 96 ASP A N 1
ATOM 726 C CA . ASP A 1 96 ? 24.087 -8.203 0.122 1.00 57.34 96 ASP A CA 1
ATOM 727 C C . ASP A 1 96 ? 22.767 -7.414 0.249 1.00 57.34 96 ASP A C 1
ATOM 729 O O . ASP A 1 96 ? 22.720 -6.182 0.291 1.00 57.34 96 ASP A O 1
ATOM 733 N N . VAL A 1 97 ? 21.658 -8.143 0.396 1.00 51.16 97 VAL A N 1
ATOM 734 C CA . VAL A 1 97 ? 20.296 -7.600 0.484 1.00 51.16 97 VAL A CA 1
ATOM 735 C C . VAL A 1 97 ? 20.078 -6.729 1.726 1.00 51.16 97 VAL A C 1
ATOM 737 O O . VAL A 1 97 ? 19.401 -5.699 1.659 1.00 51.16 97 VAL A O 1
ATOM 740 N N . ARG A 1 98 ? 20.637 -7.116 2.878 1.00 55.12 98 ARG A N 1
ATOM 741 C CA . ARG A 1 98 ? 20.441 -6.377 4.136 1.00 55.12 98 ARG A CA 1
ATOM 742 C C . ARG A 1 98 ? 21.203 -5.053 4.130 1.00 55.12 98 ARG A C 1
ATOM 744 O O . ARG A 1 98 ? 20.715 -4.066 4.682 1.00 55.12 98 ARG A O 1
ATOM 751 N N . ASP A 1 99 ? 22.349 -5.028 3.464 1.00 60.69 99 ASP A N 1
ATOM 752 C CA . ASP A 1 99 ? 23.158 -3.827 3.297 1.00 60.69 99 ASP A CA 1
ATOM 753 C C . ASP A 1 99 ? 22.534 -2.889 2.257 1.00 60.69 99 ASP A C 1
ATOM 755 O O . ASP A 1 99 ? 22.402 -1.695 2.527 1.00 60.69 99 ASP A O 1
ATOM 759 N N . LEU A 1 100 ? 22.008 -3.415 1.145 1.00 58.78 100 LEU A N 1
ATOM 760 C CA . LEU A 1 100 ? 21.271 -2.636 0.141 1.00 58.78 100 LEU A CA 1
ATOM 761 C C . LEU A 1 100 ? 19.970 -2.021 0.699 1.00 58.78 100 LEU A C 1
ATOM 763 O O . LEU A 1 100 ? 19.622 -0.882 0.379 1.00 58.78 100 LEU A O 1
ATOM 767 N N . ALA A 1 101 ? 19.258 -2.738 1.574 1.00 58.00 101 ALA A N 1
ATOM 768 C CA . ALA A 1 101 ? 18.034 -2.248 2.214 1.00 58.00 101 ALA A CA 1
ATOM 769 C C . ALA A 1 101 ? 18.286 -1.132 3.245 1.00 58.00 101 ALA A C 1
ATOM 771 O O . ALA A 1 101 ? 17.426 -0.270 3.434 1.00 58.00 101 ALA A O 1
ATOM 772 N N . ASN A 1 102 ? 19.454 -1.135 3.894 1.00 67.06 102 ASN A N 1
ATOM 773 C CA . ASN A 1 102 ? 19.856 -0.113 4.864 1.00 67.06 102 ASN A CA 1
ATOM 774 C C . ASN A 1 102 ? 20.502 1.125 4.214 1.00 67.06 102 ASN A C 1
ATOM 776 O O . ASN A 1 102 ? 20.772 2.111 4.905 1.00 67.06 102 ASN A O 1
ATOM 780 N N . GLN A 1 103 ? 20.755 1.104 2.903 1.00 70.94 103 GLN A N 1
ATOM 781 C CA . GLN A 1 103 ? 21.366 2.227 2.199 1.00 70.94 103 GLN A CA 1
ATOM 782 C C . GLN A 1 103 ? 20.391 3.405 2.005 1.00 70.94 103 GLN A C 1
ATOM 784 O O . GLN A 1 103 ? 19.199 3.210 1.748 1.00 70.94 103 GLN A O 1
ATOM 789 N N . PRO A 1 104 ? 20.896 4.655 2.060 1.00 71.44 104 PRO A N 1
ATOM 790 C CA . PRO A 1 104 ? 20.148 5.832 1.637 1.00 71.44 104 PRO A CA 1
ATOM 791 C C . PRO A 1 104 ? 19.594 5.689 0.204 1.00 71.44 104 PRO A C 1
ATOM 793 O O . PRO A 1 104 ? 20.267 5.100 -0.647 1.00 71.44 104 PRO A O 1
ATOM 796 N N . PRO A 1 105 ? 18.423 6.279 -0.112 1.00 62.66 105 PRO A N 1
ATOM 797 C CA . PRO A 1 105 ? 17.683 5.996 -1.350 1.00 62.66 105 PRO A CA 1
ATOM 798 C C . PRO A 1 105 ? 18.488 6.148 -2.647 1.00 62.66 105 PRO A C 1
ATOM 800 O O . PRO A 1 105 ? 18.365 5.324 -3.547 1.00 62.66 105 PRO A O 1
ATOM 803 N N . VAL A 1 106 ? 19.340 7.173 -2.733 1.00 82.06 106 VAL A N 1
ATOM 804 C CA . VAL A 1 106 ? 20.162 7.441 -3.926 1.00 82.06 106 VAL A CA 1
ATOM 805 C C . VAL A 1 106 ? 21.229 6.365 -4.125 1.00 82.06 106 VAL A C 1
ATOM 807 O O . VAL A 1 106 ? 21.451 5.924 -5.246 1.00 82.06 106 VAL A O 1
ATOM 810 N N . ILE A 1 107 ? 21.864 5.914 -3.041 1.00 75.44 107 ILE A N 1
ATOM 811 C CA . ILE A 1 107 ? 22.909 4.884 -3.098 1.00 75.44 107 ILE A CA 1
ATOM 812 C C . ILE A 1 107 ? 22.294 3.562 -3.560 1.00 75.44 107 ILE A C 1
ATOM 814 O O . ILE A 1 107 ? 22.825 2.914 -4.459 1.00 75.44 107 ILE A O 1
ATOM 818 N N . ARG A 1 108 ? 21.125 3.215 -3.011 1.00 77.81 108 ARG A N 1
ATOM 819 C CA . ARG A 1 108 ? 20.385 2.022 -3.420 1.00 77.81 108 ARG A CA 1
ATOM 820 C C . ARG A 1 108 ? 20.008 2.057 -4.902 1.00 77.81 108 ARG A C 1
ATOM 822 O O . ARG A 1 108 ? 20.214 1.066 -5.592 1.00 77.81 108 ARG A O 1
ATOM 829 N N . TYR A 1 109 ? 19.487 3.187 -5.387 1.00 79.62 109 TYR A N 1
ATOM 830 C CA . TYR A 1 109 ? 19.118 3.348 -6.796 1.00 79.62 109 TYR A CA 1
ATOM 831 C C . TYR A 1 109 ? 20.314 3.135 -7.733 1.00 79.62 109 TYR A C 1
ATOM 833 O O . TYR A 1 109 ? 20.198 2.419 -8.720 1.00 79.62 109 TYR A O 1
ATOM 841 N N . VAL A 1 110 ? 21.480 3.701 -7.400 1.00 86.12 110 VAL A N 1
ATOM 842 C CA . VAL A 1 110 ? 22.702 3.520 -8.201 1.00 86.12 110 VAL A CA 1
ATOM 843 C C . VAL A 1 110 ? 23.147 2.058 -8.220 1.00 86.12 110 VAL A C 1
ATOM 845 O O . VAL A 1 110 ? 23.479 1.547 -9.284 1.00 86.12 110 VAL A O 1
ATOM 848 N N . ASN A 1 111 ? 23.125 1.372 -7.075 1.00 83.44 111 ASN A N 1
ATOM 849 C CA . ASN A 1 111 ? 23.522 -0.036 -7.008 1.00 83.44 111 ASN A CA 1
ATOM 850 C C . ASN A 1 111 ? 22.600 -0.942 -7.836 1.00 83.44 111 ASN A C 1
ATOM 852 O O . ASN A 1 111 ? 23.095 -1.821 -8.536 1.00 83.44 111 ASN A O 1
ATOM 856 N N . LEU A 1 112 ? 21.286 -0.700 -7.798 1.00 83.06 112 LEU A N 1
ATOM 857 C CA . LEU A 1 112 ? 20.326 -1.420 -8.640 1.00 83.06 112 LEU A CA 1
ATOM 858 C C . LEU A 1 112 ? 20.569 -1.138 -10.128 1.00 83.06 112 LEU A C 1
ATOM 860 O O . LEU A 1 112 ? 20.703 -2.074 -10.903 1.00 83.06 112 LEU A O 1
ATOM 864 N N . LEU A 1 113 ? 20.749 0.130 -10.508 1.00 85.88 113 LEU A N 1
ATOM 865 C CA . LEU A 1 113 ? 21.012 0.515 -11.897 1.00 85.88 113 LEU A CA 1
ATOM 866 C C . LEU A 1 113 ? 22.272 -0.154 -12.474 1.00 85.88 113 LEU A C 1
ATOM 868 O O . LEU A 1 113 ? 22.273 -0.599 -13.618 1.00 85.88 113 LEU A O 1
ATOM 872 N N . VAL A 1 114 ? 23.354 -0.216 -11.690 1.00 86.75 114 VAL A N 1
ATOM 873 C CA . VAL A 1 114 ? 24.605 -0.874 -12.104 1.00 86.75 114 VAL A CA 1
ATOM 874 C C . VAL A 1 114 ? 24.403 -2.373 -12.286 1.00 86.75 114 VAL A C 1
ATOM 876 O O . VAL A 1 114 ? 24.951 -2.959 -13.218 1.00 86.75 114 VAL A O 1
ATOM 879 N N . ARG A 1 115 ? 23.618 -2.989 -11.404 1.00 84.62 115 ARG A N 1
ATOM 880 C CA . ARG A 1 115 ? 23.332 -4.415 -11.463 1.00 84.62 115 ARG A CA 1
ATOM 881 C C . ARG A 1 115 ? 22.466 -4.771 -12.667 1.00 84.62 115 ARG A C 1
ATOM 883 O O . ARG A 1 115 ? 22.836 -5.674 -13.405 1.00 84.62 115 ARG A O 1
ATOM 890 N N . ASP A 1 116 ? 21.415 -4.000 -12.930 1.00 84.50 116 ASP A N 1
ATOM 891 C CA . ASP A 1 116 ? 20.564 -4.189 -14.109 1.00 84.50 116 ASP A CA 1
ATOM 892 C C . ASP A 1 116 ? 21.378 -4.072 -15.410 1.00 84.50 116 ASP A C 1
ATOM 894 O O . ASP A 1 116 ? 21.202 -4.866 -16.333 1.00 84.50 116 ASP A O 1
ATOM 898 N N . ALA A 1 117 ? 22.318 -3.123 -15.476 1.00 89.62 117 ALA A N 1
ATOM 899 C CA . ALA A 1 117 ? 23.217 -2.974 -16.619 1.00 89.62 117 ALA A CA 1
ATOM 900 C C . ALA A 1 117 ? 24.186 -4.154 -16.776 1.00 89.62 117 ALA A C 1
ATOM 902 O O . ALA A 1 117 ? 24.438 -4.602 -17.896 1.00 89.62 117 ALA A O 1
ATOM 903 N N . TYR A 1 118 ? 24.707 -4.680 -15.664 1.00 86.50 118 TYR A N 1
ATOM 904 C CA . TYR A 1 118 ? 25.549 -5.874 -15.666 1.00 86.50 118 TYR A CA 1
ATOM 905 C C . TYR A 1 118 ? 24.779 -7.109 -16.146 1.00 86.50 118 TYR A C 1
ATOM 907 O O . TYR A 1 118 ? 25.261 -7.819 -17.029 1.00 86.50 118 TYR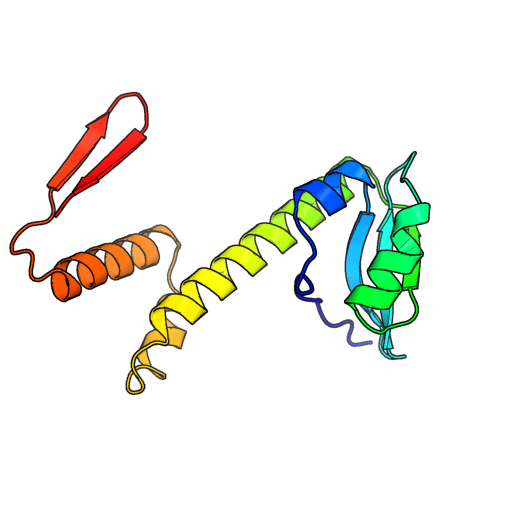 A O 1
ATOM 915 N N . ASP A 1 119 ? 23.571 -7.325 -15.625 1.00 83.88 119 ASP A N 1
ATOM 916 C CA . ASP A 1 119 ? 22.706 -8.452 -15.988 1.00 83.88 119 ASP A CA 1
ATOM 917 C C . ASP A 1 119 ? 22.262 -8.361 -17.462 1.00 83.88 119 ASP A C 1
ATOM 919 O O . ASP A 1 119 ? 22.149 -9.376 -18.152 1.00 83.88 119 ASP A O 1
ATOM 923 N N . ALA A 1 120 ? 22.100 -7.140 -17.988 1.00 85.69 120 ALA A N 1
ATOM 924 C CA . ALA A 1 120 ? 21.870 -6.876 -19.409 1.00 85.69 120 ALA A CA 1
ATOM 925 C C . ALA A 1 120 ? 23.129 -7.030 -20.292 1.00 85.69 120 ALA A C 1
ATOM 927 O O . ALA A 1 120 ?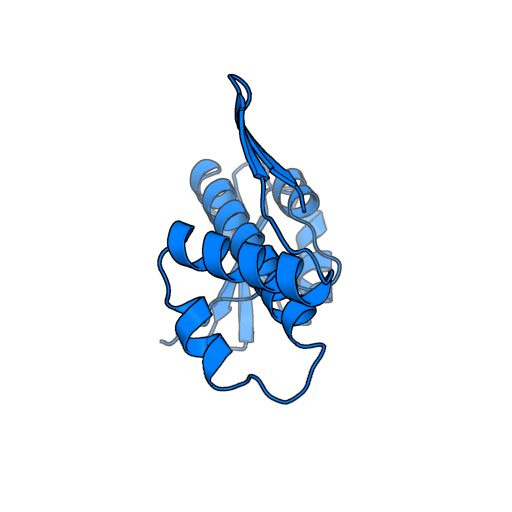 23.032 -6.958 -21.519 1.00 85.69 120 ALA A O 1
ATOM 928 N N . GLY A 1 121 ? 24.311 -7.242 -19.701 1.00 90.62 121 GLY A N 1
ATOM 929 C CA . GLY A 1 121 ? 25.585 -7.342 -20.415 1.00 90.62 121 GLY A CA 1
ATOM 930 C C . GLY A 1 121 ? 26.043 -6.027 -21.055 1.00 90.62 121 GLY A C 1
ATOM 931 O O . GLY A 1 121 ? 26.814 -6.050 -22.018 1.00 90.62 121 GLY A O 1
ATOM 932 N N . ALA A 1 122 ? 25.561 -4.889 -20.555 1.00 94.12 122 ALA A N 1
ATOM 933 C CA . ALA A 1 122 ? 25.899 -3.577 -21.081 1.00 94.12 122 ALA A CA 1
ATOM 934 C C . ALA A 1 122 ? 27.294 -3.130 -20.622 1.00 94.12 122 ALA A C 1
ATOM 936 O O . ALA A 1 122 ? 27.689 -3.318 -19.470 1.00 94.12 122 ALA A O 1
ATOM 937 N N . SER A 1 123 ? 28.052 -2.507 -21.526 1.00 90.88 123 SER A N 1
ATOM 938 C CA . SER A 1 123 ? 29.373 -1.952 -21.207 1.00 90.8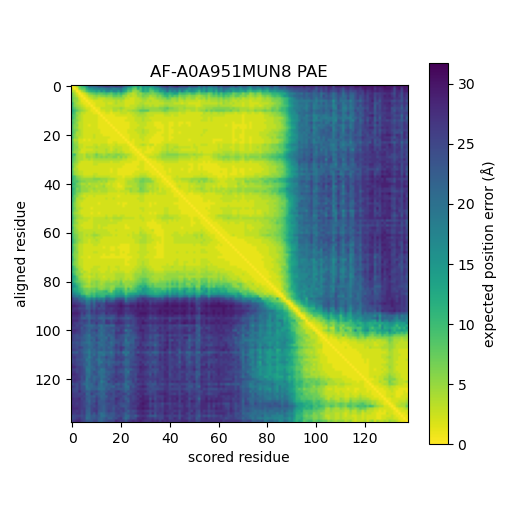8 123 SER A CA 1
ATOM 939 C C . SER A 1 123 ? 29.305 -0.563 -20.578 1.00 90.88 123 SER A C 1
ATOM 941 O O . SER A 1 123 ? 30.237 -0.161 -19.883 1.00 90.88 123 SER A O 1
ATOM 943 N N . ASP A 1 124 ? 28.219 0.168 -20.828 1.00 93.56 124 ASP A N 1
ATOM 944 C CA . ASP A 1 124 ? 28.088 1.583 -20.509 1.00 93.56 124 ASP A CA 1
ATOM 945 C C . ASP A 1 124 ? 26.680 1.894 -19.994 1.00 93.56 124 ASP A C 1
ATOM 947 O O . ASP A 1 124 ? 25.688 1.376 -20.501 1.00 93.56 124 ASP A O 1
ATOM 951 N N . ILE A 1 125 ? 26.598 2.798 -19.015 1.00 94.06 125 ILE A N 1
ATOM 952 C CA . ILE A 1 125 ? 25.340 3.348 -18.499 1.00 94.06 125 ILE A CA 1
ATOM 953 C C . ILE A 1 125 ? 25.315 4.832 -18.846 1.00 94.06 125 ILE A C 1
ATOM 955 O O . ILE A 1 125 ? 26.132 5.614 -18.354 1.00 94.06 125 ILE A O 1
ATOM 959 N N . HIS A 1 126 ? 24.370 5.238 -19.685 1.00 95.06 126 HIS A N 1
ATOM 960 C CA . HIS A 1 126 ? 24.204 6.632 -20.078 1.00 95.06 126 HIS A CA 1
ATOM 961 C C . HIS A 1 126 ? 23.130 7.303 -19.223 1.00 95.06 126 HIS A C 1
ATOM 963 O O . HIS A 1 126 ? 21.984 6.853 -19.189 1.00 95.06 126 HIS A O 1
ATOM 969 N N . LEU A 1 127 ? 23.507 8.401 -18.562 1.00 93.19 127 LEU A N 1
ATOM 970 C CA . LEU A 1 127 ? 22.625 9.232 -17.745 1.00 93.19 127 LEU A CA 1
ATOM 971 C C . LEU A 1 127 ? 22.471 10.612 -18.379 1.00 93.19 127 LEU A C 1
ATOM 973 O O . LEU A 1 127 ? 23.457 11.325 -18.571 1.00 93.19 127 LEU A O 1
ATOM 977 N N . GLU A 1 128 ? 21.234 11.003 -18.664 1.00 93.19 128 GLU A N 1
ATOM 978 C CA . GLU A 1 128 ? 20.915 12.283 -19.294 1.00 93.19 128 GLU A CA 1
ATOM 979 C C . GLU A 1 128 ? 19.907 13.046 -18.432 1.00 93.19 128 GLU A C 1
ATOM 981 O O . GLU A 1 128 ? 18.830 12.547 -18.100 1.00 93.19 128 GLU A O 1
ATOM 986 N N . ALA A 1 129 ? 20.283 14.260 -18.025 1.00 92.50 129 ALA A N 1
ATOM 987 C CA . ALA A 1 129 ? 19.423 15.141 -17.247 1.00 92.50 129 ALA A CA 1
ATOM 988 C C . ALA A 1 129 ? 18.609 16.039 -18.184 1.00 92.50 129 ALA A C 1
ATOM 990 O O . ALA A 1 129 ? 19.158 16.828 -18.955 1.00 92.50 129 ALA A O 1
ATOM 991 N N . GLU A 1 130 ? 17.292 15.960 -18.067 1.00 91.88 130 GLU A N 1
ATOM 992 C CA . GLU A 1 130 ? 16.330 16.756 -18.811 1.00 91.88 130 GLU A CA 1
ATOM 993 C C . GLU A 1 130 ? 15.535 17.666 -17.869 1.00 91.88 130 GLU A C 1
ATOM 995 O O . GLU A 1 130 ? 15.529 17.514 -16.648 1.00 91.88 13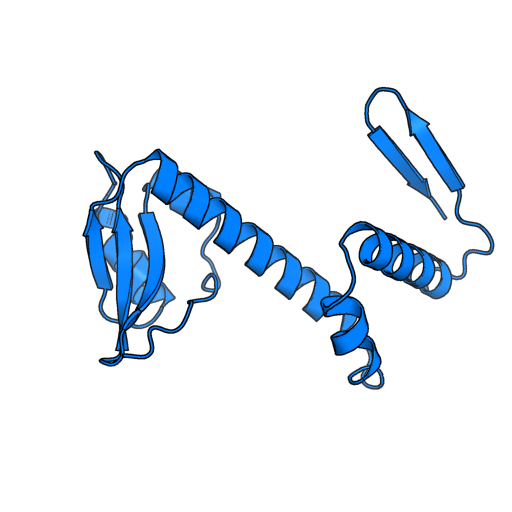0 GLU A O 1
ATOM 1000 N N . ARG A 1 131 ? 14.799 18.630 -18.434 1.00 87.19 131 ARG A N 1
ATOM 1001 C CA . ARG A 1 131 ? 13.899 19.485 -17.636 1.00 87.19 131 ARG A CA 1
ATOM 1002 C C . ARG A 1 131 ? 12.781 18.696 -16.944 1.00 87.19 131 ARG A C 1
ATOM 1004 O O . ARG A 1 131 ? 12.270 19.157 -15.930 1.00 87.19 131 ARG A O 1
ATOM 1011 N N . SER A 1 132 ? 12.392 17.555 -17.506 1.00 84.12 132 SER A N 1
ATOM 1012 C CA . SER A 1 132 ? 11.351 16.651 -17.003 1.00 84.12 132 SER A CA 1
ATOM 1013 C C . SER A 1 132 ? 11.862 15.626 -15.990 1.00 84.12 132 SER A C 1
ATOM 1015 O O . SER A 1 132 ? 11.037 15.005 -15.324 1.00 84.12 132 SER A O 1
ATOM 1017 N N . GLY A 1 133 ? 13.179 15.439 -15.852 1.00 85.06 133 GLY A N 1
ATOM 1018 C CA . GLY A 1 133 ? 13.741 14.420 -14.966 1.00 85.06 133 GLY A CA 1
ATOM 1019 C C . GLY A 1 133 ? 15.096 13.884 -15.422 1.00 85.06 133 GLY A C 1
ATOM 1020 O O . GLY A 1 133 ? 15.824 14.542 -16.158 1.00 85.06 133 GLY A O 1
ATOM 1021 N N . LEU A 1 134 ? 15.440 12.686 -14.953 1.00 86.31 134 LEU A N 1
ATOM 1022 C CA . LEU A 1 134 ? 16.667 11.968 -15.297 1.00 86.31 134 LEU A CA 1
ATOM 1023 C C . LEU A 1 134 ? 16.301 10.707 -16.083 1.00 86.31 134 LEU A C 1
ATOM 1025 O O . LEU A 1 134 ? 15.482 9.918 -15.615 1.00 86.31 134 LEU A O 1
ATOM 1029 N N . THR A 1 135 ? 16.946 10.504 -17.227 1.00 89.19 135 THR A N 1
ATOM 1030 C CA . THR A 1 135 ? 16.792 9.303 -18.054 1.00 89.19 135 THR A CA 1
ATOM 1031 C C . THR A 1 135 ? 18.058 8.454 -17.957 1.00 89.19 135 THR A C 1
ATOM 1033 O O . THR A 1 135 ? 19.167 8.986 -18.043 1.00 89.19 135 THR A O 1
ATOM 1036 N N . ALA A 1 136 ? 17.897 7.140 -17.787 1.00 88.31 136 ALA A N 1
ATOM 1037 C CA . ALA A 1 136 ? 18.986 6.165 -17.770 1.00 88.31 136 ALA A CA 1
ATOM 1038 C C . ALA A 1 136 ? 18.776 5.106 -18.860 1.00 88.31 136 ALA A C 1
ATOM 1040 O O . ALA A 1 136 ? 17.648 4.656 -19.065 1.00 88.31 136 ALA A O 1
ATOM 1041 N N . ARG A 1 137 ? 19.850 4.721 -19.559 1.00 89.19 137 ARG A N 1
ATOM 1042 C CA . ARG A 1 137 ? 19.841 3.668 -20.590 1.00 89.19 137 ARG A CA 1
ATOM 1043 C C . ARG A 1 137 ? 21.163 2.904 -20.621 1.00 89.19 137 ARG A C 1
ATOM 1045 O O . ARG A 1 137 ? 22.211 3.499 -20.361 1.00 89.19 137 ARG A O 1
ATOM 1052 N N . PHE A 1 138 ? 21.091 1.630 -20.977 1.00 88.12 138 PHE A N 1
ATOM 1053 C CA . PHE A 1 138 ? 22.201 0.696 -21.139 1.00 88.12 138 PHE A CA 1
ATOM 1054 C C . PHE A 1 138 ? 21.782 -0.412 -22.114 1.00 88.12 138 PHE A C 1
ATOM 1056 O O . PHE A 1 138 ? 20.551 -0.598 -22.278 1.00 88.12 138 PHE A O 1
#

Nearest PDB structures (foldseek):
  2d28-assembly1_C  TM=7.286E-01  e=1.884E-03  Xanthomonas campestris
  3jc8-assembly1_Bf  TM=4.375E-01  e=9.552E-05  Myxococcus xanthus DK 1622
  7lko-assembly2_A  TM=7.605E-01  e=1.264E-02  Xanthomonas citri pv. citri str. 306
  7lkm-assembly2_B  TM=6.865E-01  e=7.009E-02  Xanthomonas citri pv. citri str. 306
  2bh1-assembly2_Y  TM=7.670E-01  e=2.656E-01  Vibrio cholerae

Secondary structure (DSSP, 8-state):
--PEE-PPPTT--HHHHHHHTEEEEEE-TTSPEEEEE-TT--TTHHHHHHHHHTS-EEEEE--HHHHHHHHHHHHHHHHHHHHHHHHTSSTT-HHHHHHHHHS-HHHHHHHHHHHHHHHTT-S--EEEEETTEEEEE-

Radius of gyration: 19.2 Å; Cα contacts (8 Å, |Δi|>4): 162; chains: 1; bounding box: 48×37×45 Å

Foldseek 3Di:
DDWAADADFPPDDLVNCLVQQKAFGTQDPVRETEIEHAVVGNCVCLVVVCVRSVHHYDYDYDHSVVSNVRSVVNNVVNVVVVVLVVVPPDPDCPPVSVVLVPDDPVVNVVVVLVVVCVVVVHPDWDWDQDPVGIDIDD

Sequence (138 aa):
MSSTEVPLAEGLTREFLLHHRLCPRELAADGTLRVAAADGALLDAVDDLAYAYGRPVQVEPVSAAEVERMIERLSTRAERLIELAQVHGDDDLATDVRDLANQPPVIRYVNLLVRDAYDAGASDIHLEAERSGLTARF

Solvent-accessible surface area (backbone atoms only — not comparable to full-atom values): 8042 Å² total; per-residue (Å²): 133,75,65,42,79,58,77,73,45,82,92,67,50,68,66,58,32,62,74,28,33,43,23,80,55,28,32,41,86,89,56,38,33,34,26,34,26,19,82,88,40,49,69,77,55,49,60,55,49,22,59,58,66,72,30,60,69,45,81,42,86,42,56,52,74,54,34,55,52,48,43,51,57,44,44,57,49,44,52,54,52,51,58,52,56,68,68,58,83,57,98,83,49,80,72,60,50,60,56,50,69,70,42,59,72,69,61,35,51,51,55,50,54,54,47,55,28,53,78,69,69,40,94,56,81,49,76,47,83,52,99,91,47,77,47,78,51,95

pLDDT: mean 83.28, std 14.72, range [43.22, 97.19]

Mean predicted aligned error: 13.43 Å